Protein AF-A0A101J6F2-F1 (afdb_monomer)

Secondary structure (DSSP, 8-state):
---SSS--EEEEEEEEEEEEEEEPPSS--EEE---PPPSS--EEEEEEETTSSS---EEPPGGGS--SSPPP---SSEEEBTTB--EEEEEEE-TTEEEEEEEEEEEEETTEEEEEEE-TTTT-EEEE--TT--EEE----

Organism: NCBI:txid68262

Sequence (141 aa):
MQTKTSQAIVVTGVKIRVLSRRSLPNSGLVIDAQLNGGPQVPTHIFDVDFTRSVQTLASQNGKDRDLPYEVEDRGFPYKVSGSDPAQVVLLLHPGQRDVRFTVEVEWVSDGEHGSETLDNHGQGYRVMGQGDLPRYYQESE

Structure (mmCIF, N/CA/C/O backbone):
data_AF-A0A101J6F2-F1
#
_entry.id   AF-A0A101J6F2-F1
#
loop_
_atom_site.group_PDB
_atom_site.id
_atom_site.type_symbol
_atom_site.label_atom_id
_atom_site.label_alt_id
_atom_site.label_comp_id
_atom_site.label_asym_id
_atom_site.label_entity_id
_atom_site.label_seq_id
_atom_site.pdbx_PDB_ins_code
_atom_site.Cartn_x
_atom_site.Cartn_y
_atom_site.Cartn_z
_atom_site.occupancy
_atom_site.B_iso_or_equiv
_atom_site.auth_seq_id
_atom_site.auth_comp_id
_atom_site.auth_asym_id
_atom_site.auth_atom_id
_atom_site.pdbx_PDB_model_num
ATOM 1 N N . MET A 1 1 ? -8.331 6.765 3.450 1.00 45.47 1 MET A N 1
ATOM 2 C CA . MET A 1 1 ? -9.677 6.150 3.473 1.00 45.47 1 MET A CA 1
ATOM 3 C C . MET A 1 1 ? -10.599 7.089 4.223 1.00 45.47 1 MET A C 1
ATOM 5 O O . MET A 1 1 ? -10.162 7.630 5.228 1.00 45.47 1 MET A O 1
ATOM 9 N N . GLN A 1 2 ? -11.824 7.316 3.753 1.00 41.97 2 GLN A N 1
ATOM 10 C CA . GLN A 1 2 ? -12.811 8.113 4.485 1.00 41.97 2 GLN A CA 1
ATOM 11 C C . GLN A 1 2 ? -14.009 7.214 4.780 1.00 41.97 2 GLN A C 1
ATOM 13 O O . GLN A 1 2 ? -14.740 6.837 3.864 1.00 41.97 2 GLN A O 1
ATOM 18 N N . THR A 1 3 ? -14.178 6.815 6.040 1.00 43.94 3 THR A N 1
ATOM 19 C CA . THR A 1 3 ? -15.319 5.998 6.463 1.00 43.94 3 THR A CA 1
ATOM 20 C C . THR A 1 3 ? -16.534 6.900 6.695 1.00 43.94 3 THR A C 1
ATOM 22 O O . THR A 1 3 ? -16.415 8.047 7.125 1.00 43.94 3 THR A O 1
ATOM 25 N N . LYS A 1 4 ? -17.732 6.400 6.374 1.00 50.91 4 LYS A N 1
ATOM 26 C CA . LYS A 1 4 ? -19.011 7.117 6.548 1.00 50.91 4 LYS A CA 1
ATOM 27 C C . LYS A 1 4 ? -19.561 7.036 7.982 1.00 50.91 4 LYS A C 1
ATOM 29 O O . LYS A 1 4 ? -20.728 7.345 8.204 1.00 50.91 4 LYS A O 1
ATOM 34 N N . THR A 1 5 ? -18.757 6.613 8.955 1.00 51.19 5 THR A N 1
ATOM 35 C CA . THR A 1 5 ? -19.193 6.363 10.332 1.00 51.19 5 THR A CA 1
ATOM 36 C C . THR A 1 5 ? -18.199 6.960 11.322 1.00 51.19 5 THR A C 1
ATOM 38 O O . THR A 1 5 ? -16.989 6.826 11.174 1.00 51.19 5 THR A O 1
ATOM 41 N N . SER A 1 6 ? -18.713 7.611 12.369 1.00 57.94 6 SER A N 1
ATOM 42 C CA . SER A 1 6 ? -17.916 8.201 13.460 1.00 57.94 6 SER A CA 1
ATOM 43 C C . SER A 1 6 ? -17.236 7.154 14.365 1.00 57.94 6 SER A C 1
ATOM 45 O O . SER A 1 6 ? -16.691 7.506 15.411 1.00 57.94 6 SER A O 1
ATOM 47 N N . GLN A 1 7 ? -17.307 5.873 13.999 1.00 69.94 7 GLN A N 1
ATOM 48 C CA . GLN A 1 7 ? -16.807 4.749 14.777 1.00 69.94 7 GLN A CA 1
ATOM 49 C C . GLN A 1 7 ? -15.313 4.577 14.517 1.00 69.94 7 GLN A C 1
ATOM 51 O O . GLN A 1 7 ? -14.860 4.589 13.371 1.00 69.94 7 GLN A O 1
ATOM 56 N N 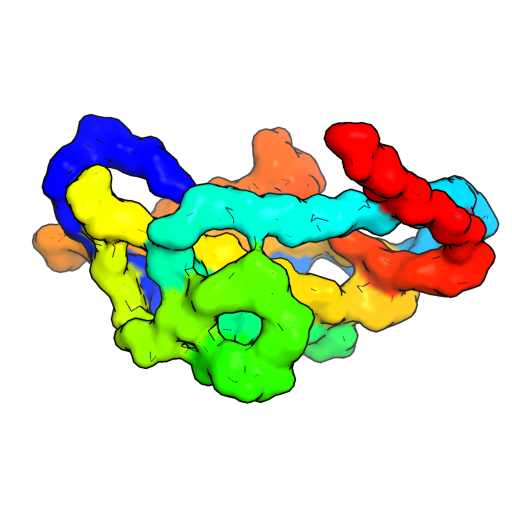. ALA A 1 8 ? -14.542 4.472 15.595 1.00 82.75 8 ALA A N 1
ATOM 57 C CA . ALA A 1 8 ? -13.110 4.278 15.486 1.00 82.75 8 ALA A CA 1
ATOM 58 C C . ALA A 1 8 ? -12.793 2.824 15.117 1.00 82.75 8 ALA A C 1
ATOM 60 O O . ALA A 1 8 ? -13.408 1.888 15.630 1.00 82.75 8 ALA A O 1
ATOM 61 N N . ILE A 1 9 ? -11.789 2.650 14.269 1.00 86.94 9 ILE A N 1
ATOM 62 C CA . ILE A 1 9 ? -11.199 1.351 13.958 1.00 86.94 9 ILE A CA 1
ATOM 63 C C . ILE A 1 9 ? -9.757 1.330 14.456 1.00 86.94 9 ILE A C 1
ATOM 65 O O . ILE A 1 9 ? -9.100 2.369 14.540 1.00 86.94 9 ILE A O 1
ATOM 69 N N . VAL A 1 10 ? -9.248 0.148 14.775 1.00 88.44 10 VAL A N 1
ATOM 70 C CA . VAL A 1 10 ? -7.816 -0.083 14.970 1.00 88.44 10 VAL A CA 1
ATOM 71 C C . VAL A 1 10 ? -7.320 -0.857 13.763 1.00 88.44 10 VAL A C 1
ATOM 73 O O . VAL A 1 10 ? -7.797 -1.960 13.513 1.00 88.44 10 VAL A O 1
ATOM 76 N N . VAL A 1 11 ? -6.379 -0.289 13.013 1.00 87.31 11 VAL A N 1
ATOM 77 C CA . VAL A 1 11 ? -5.709 -0.990 11.918 1.00 87.31 11 VAL A CA 1
ATOM 78 C C . VAL A 1 11 ? -4.656 -1.909 12.522 1.00 87.31 11 VAL A C 1
ATOM 80 O O . VAL A 1 11 ? -3.722 -1.454 13.182 1.00 87.31 11 VAL A O 1
ATOM 83 N N . THR A 1 12 ? -4.827 -3.209 12.303 1.00 86.62 12 THR A N 1
ATOM 84 C CA . THR A 1 12 ? -4.009 -4.274 12.901 1.00 86.62 12 THR A CA 1
ATOM 85 C C . THR A 1 12 ? -3.146 -5.008 11.892 1.00 86.62 12 THR A C 1
ATOM 87 O O . THR A 1 12 ? -2.206 -5.696 12.280 1.00 86.62 12 THR A O 1
ATOM 90 N N . GLY A 1 13 ? -3.451 -4.866 10.604 1.00 85.19 13 GLY A N 1
ATOM 91 C CA . GLY A 1 13 ? -2.713 -5.499 9.520 1.00 85.19 13 GLY A CA 1
ATOM 92 C C . GLY A 1 13 ? -2.687 -4.606 8.292 1.00 85.19 13 GLY A C 1
ATOM 93 O O . GLY A 1 13 ? -3.689 -4.005 7.921 1.00 85.19 13 GLY A O 1
ATOM 94 N N . VAL A 1 14 ? -1.541 -4.559 7.631 1.00 85.62 14 VAL A N 1
ATOM 95 C CA . VAL A 1 14 ? -1.466 -4.250 6.205 1.00 85.62 14 VAL A CA 1
ATOM 96 C C . VAL A 1 14 ? -0.799 -5.468 5.579 1.00 85.62 14 VAL A C 1
ATOM 98 O O . VAL A 1 14 ? 0.102 -6.050 6.180 1.00 85.62 14 VAL A O 1
ATOM 101 N N . LYS A 1 15 ? -1.269 -5.931 4.426 1.00 87.75 15 LYS A N 1
ATOM 102 C CA . LYS A 1 15 ? -0.729 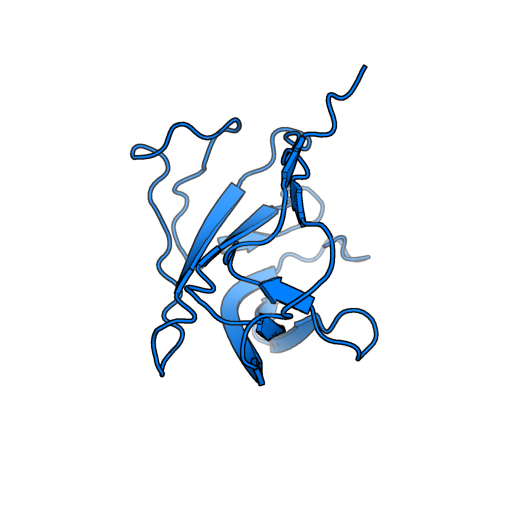-7.102 3.729 1.00 87.75 15 LYS A CA 1
ATOM 103 C C . LYS A 1 15 ? -0.648 -6.813 2.241 1.00 87.75 15 LYS A C 1
ATOM 105 O O . LYS A 1 15 ? -1.553 -6.227 1.657 1.00 87.75 15 LYS A O 1
ATOM 110 N N . ILE A 1 16 ? 0.443 -7.245 1.617 1.00 90.56 16 ILE A N 1
ATOM 111 C CA . ILE A 1 16 ? 0.664 -7.080 0.180 1.00 90.56 16 ILE A CA 1
ATOM 112 C C . ILE A 1 16 ? 0.469 -8.422 -0.511 1.00 90.56 16 ILE A C 1
ATOM 114 O O . ILE A 1 16 ? 1.176 -9.387 -0.214 1.00 90.56 16 ILE A O 1
ATOM 118 N N . ARG A 1 17 ? -0.433 -8.467 -1.492 1.00 92.00 17 ARG A N 1
ATOM 119 C CA . ARG A 1 17 ? -0.609 -9.634 -2.360 1.00 92.00 17 ARG A CA 1
ATOM 120 C C . ARG A 1 17 ? -0.099 -9.318 -3.756 1.00 92.00 17 ARG A C 1
ATOM 122 O O . ARG A 1 17 ? -0.651 -8.478 -4.459 1.00 92.00 17 ARG A O 1
ATOM 129 N N . VAL A 1 18 ? 0.953 -10.016 -4.175 1.00 92.94 18 VAL A N 1
ATOM 130 C CA . VAL A 1 18 ? 1.497 -9.884 -5.531 1.00 92.94 18 VAL A CA 1
ATOM 131 C C . VAL A 1 18 ? 0.611 -10.650 -6.512 1.00 92.94 18 VAL A C 1
ATOM 133 O O . VAL A 1 18 ? 0.410 -11.851 -6.365 1.00 92.94 18 VAL A O 1
ATOM 136 N N . LEU A 1 19 ? 0.105 -9.952 -7.526 1.00 94.00 19 LEU A N 1
ATOM 137 C CA . LEU A 1 19 ? -0.694 -10.521 -8.612 1.00 94.00 19 LEU A CA 1
ATOM 138 C C . LEU A 1 19 ? 0.187 -11.024 -9.760 1.00 94.00 19 LEU A C 1
ATOM 140 O O . LEU A 1 19 ? -0.088 -12.065 -10.349 1.00 94.00 19 LEU A O 1
ATOM 144 N N . SER A 1 20 ? 1.250 -10.288 -10.098 1.00 93.88 20 SER A N 1
ATOM 145 C CA . SER A 1 20 ? 2.197 -10.704 -11.136 1.00 93.88 20 SER A CA 1
ATOM 146 C C . SER A 1 20 ? 3.562 -10.049 -10.974 1.00 93.88 20 SER A C 1
ATOM 148 O O . SER A 1 20 ? 3.643 -8.902 -10.538 1.00 93.88 20 SER A O 1
ATOM 150 N N . ARG A 1 21 ? 4.610 -10.749 -11.421 1.00 92.81 21 ARG A N 1
ATOM 151 C CA . ARG A 1 21 ? 5.966 -10.216 -11.606 1.00 92.81 21 ARG A CA 1
ATOM 152 C C . ARG A 1 21 ? 6.383 -10.448 -13.052 1.00 92.81 21 ARG A C 1
ATOM 154 O O . ARG A 1 21 ? 6.377 -11.586 -13.514 1.00 92.81 21 ARG A O 1
ATOM 161 N N . ARG A 1 22 ? 6.724 -9.385 -13.770 1.00 91.44 22 ARG A N 1
ATOM 162 C CA . ARG A 1 22 ? 7.138 -9.431 -15.176 1.00 91.44 22 ARG A CA 1
ATOM 163 C C . ARG A 1 22 ? 8.516 -8.798 -15.337 1.00 91.44 22 ARG A C 1
ATOM 165 O O . ARG A 1 22 ? 8.973 -8.042 -14.478 1.00 91.44 22 ARG A O 1
ATOM 172 N N . SER A 1 23 ? 9.199 -9.147 -16.423 1.00 89.12 23 SER A N 1
ATOM 173 C CA . SER A 1 23 ? 10.373 -8.392 -16.870 1.00 89.12 23 SER A CA 1
ATOM 174 C C . SER A 1 23 ? 9.961 -6.968 -17.231 1.00 89.12 23 SER A C 1
ATOM 176 O O . SER A 1 23 ? 8.801 -6.730 -17.573 1.00 89.12 23 SER A O 1
ATOM 178 N N . LEU A 1 24 ? 10.902 -6.031 -17.134 1.00 87.19 24 LEU A N 1
ATOM 179 C CA . LEU A 1 24 ? 10.633 -4.650 -17.509 1.00 87.19 24 LEU A CA 1
ATOM 180 C C . LEU A 1 24 ? 10.238 -4.558 -18.993 1.00 87.19 24 LEU A C 1
ATOM 182 O O . LEU A 1 24 ? 10.753 -5.327 -19.812 1.00 87.19 24 LEU A O 1
ATOM 186 N N . PRO A 1 25 ? 9.333 -3.632 -19.349 1.00 78.94 25 PRO A N 1
ATOM 187 C CA . PRO A 1 25 ? 9.104 -3.267 -20.738 1.00 78.94 25 PRO A CA 1
ATOM 188 C C . PRO A 1 25 ? 10.409 -2.792 -21.388 1.00 78.94 25 PRO A C 1
ATOM 190 O O . PRO A 1 25 ? 11.210 -2.112 -20.753 1.00 78.94 25 PRO A O 1
ATOM 193 N N . ASN A 1 26 ? 10.601 -3.112 -22.665 1.00 77.25 26 ASN A N 1
ATOM 194 C CA . ASN A 1 26 ? 11.758 -2.683 -23.463 1.00 77.25 26 ASN A CA 1
ATOM 195 C C . ASN A 1 26 ? 11.520 -1.366 -24.228 1.00 77.25 26 ASN A C 1
ATOM 197 O O . ASN A 1 26 ? 12.390 -0.912 -24.965 1.00 77.25 26 ASN A O 1
ATOM 201 N N . SER A 1 27 ? 10.339 -0.768 -24.081 1.00 68.75 27 SER A N 1
ATOM 202 C CA . SER A 1 27 ? 9.949 0.485 -24.726 1.00 68.75 27 SER A CA 1
ATOM 203 C C . SER A 1 27 ? 8.912 1.215 -23.877 1.00 68.75 27 SER A C 1
ATOM 205 O O . SER A 1 27 ? 8.085 0.565 -23.232 1.00 68.75 27 SER A O 1
ATOM 207 N N . GLY A 1 28 ? 8.911 2.546 -23.921 1.00 65.56 28 GLY A N 1
ATOM 208 C CA . GLY A 1 28 ? 7.973 3.393 -23.185 1.00 65.56 28 GLY A CA 1
ATOM 209 C C . GLY A 1 28 ? 8.676 4.568 -22.512 1.00 65.56 28 GLY A C 1
ATOM 210 O O . GLY A 1 28 ? 9.837 4.847 -22.801 1.00 65.56 28 GLY A O 1
ATOM 211 N N . LEU A 1 29 ? 7.958 5.242 -21.615 1.00 55.03 29 LEU A N 1
ATOM 212 C CA . LEU A 1 29 ? 8.460 6.364 -20.832 1.00 55.03 29 LEU A CA 1
ATOM 213 C C . LEU A 1 29 ? 8.117 6.171 -19.354 1.00 55.03 29 LEU A C 1
ATOM 215 O O . LEU A 1 29 ? 7.007 5.740 -19.035 1.00 55.03 29 LEU A O 1
ATOM 219 N N . VAL A 1 30 ? 9.052 6.523 -18.470 1.00 61.69 30 VAL A N 1
ATOM 220 C CA . VAL A 1 30 ? 8.784 6.659 -17.035 1.00 61.69 30 VAL A CA 1
ATOM 221 C C . VAL A 1 30 ? 8.513 8.130 -16.733 1.00 61.69 30 VAL A C 1
ATOM 223 O O . VAL A 1 30 ? 9.352 8.992 -17.006 1.00 61.69 30 VAL A O 1
ATOM 226 N N . ILE A 1 31 ? 7.329 8.401 -16.186 1.00 55.12 31 ILE A N 1
ATOM 227 C CA . ILE A 1 31 ? 6.962 9.710 -15.646 1.00 55.12 31 ILE A CA 1
ATOM 228 C C . ILE A 1 31 ? 7.090 9.609 -14.134 1.00 55.12 31 ILE A C 1
ATOM 230 O O . ILE A 1 31 ? 6.359 8.846 -13.497 1.00 55.12 31 ILE A O 1
ATOM 234 N N . ASP A 1 32 ? 8.028 10.363 -13.574 1.00 55.88 32 ASP A N 1
ATOM 235 C CA . ASP A 1 32 ? 8.157 10.484 -12.130 1.00 55.88 32 ASP A CA 1
ATOM 236 C C . ASP A 1 32 ? 7.159 11.540 -11.644 1.00 55.88 32 ASP A C 1
ATOM 238 O O . ASP A 1 32 ? 7.299 12.729 -11.935 1.00 55.88 32 ASP A O 1
ATOM 242 N N . ALA A 1 33 ? 6.136 11.102 -10.912 1.00 52.59 33 ALA A N 1
ATOM 243 C CA . ALA A 1 33 ? 5.269 12.007 -10.173 1.00 52.59 33 ALA A CA 1
ATOM 244 C C . ALA A 1 33 ? 5.933 12.332 -8.831 1.00 52.59 33 ALA A C 1
ATOM 246 O O . ALA A 1 33 ? 6.248 11.423 -8.057 1.00 52.59 33 ALA A O 1
ATOM 247 N N . GLN A 1 34 ? 6.138 13.617 -8.540 1.00 48.97 34 GLN A N 1
ATOM 248 C CA . GLN A 1 34 ? 6.495 14.031 -7.187 1.00 48.97 34 GLN A CA 1
ATOM 249 C C . GLN A 1 34 ? 5.323 13.707 -6.252 1.00 48.97 34 GLN A C 1
ATOM 251 O O . GLN A 1 34 ? 4.165 14.012 -6.547 1.00 48.97 34 GLN A O 1
ATOM 256 N N . LEU A 1 35 ? 5.620 13.059 -5.124 1.00 49.88 35 LEU A N 1
ATOM 257 C CA . LEU A 1 35 ? 4.665 12.915 -4.031 1.00 49.88 35 LEU A CA 1
ATOM 258 C C . LEU A 1 35 ? 4.518 14.288 -3.371 1.00 49.88 35 LEU A C 1
ATOM 260 O O . LEU A 1 35 ? 5.207 14.590 -2.400 1.00 49.88 35 LEU A O 1
ATOM 264 N N . ASN A 1 36 ? 3.649 15.135 -3.919 1.00 44.72 36 ASN A N 1
ATOM 265 C CA . ASN A 1 36 ? 3.299 16.386 -3.262 1.00 44.72 36 ASN A CA 1
ATOM 266 C C . ASN A 1 36 ? 2.565 16.039 -1.963 1.00 44.72 36 ASN A C 1
ATOM 268 O O . ASN A 1 36 ? 1.561 15.321 -1.980 1.00 44.72 36 ASN A O 1
ATOM 272 N N . GLY A 1 37 ? 3.127 16.489 -0.838 1.00 48.44 37 GLY A N 1
ATOM 273 C CA . GLY A 1 37 ? 2.599 16.233 0.495 1.00 48.44 37 GLY A CA 1
ATOM 274 C C . GLY A 1 37 ? 1.135 16.653 0.576 1.00 48.44 37 GLY A C 1
ATOM 275 O O . GLY A 1 37 ? 0.795 17.813 0.347 1.00 48.44 37 GLY A O 1
ATOM 276 N N . GLY A 1 38 ? 0.263 15.691 0.877 1.00 47.69 38 GLY A N 1
ATOM 277 C CA . GLY A 1 38 ? -1.099 15.987 1.306 1.00 47.69 38 GLY A CA 1
ATOM 278 C C . GLY A 1 38 ? -1.094 16.750 2.638 1.00 47.69 38 GLY A C 1
ATOM 279 O O . GLY A 1 38 ? -0.033 16.921 3.242 1.00 47.69 38 GLY A O 1
ATOM 280 N N . PRO A 1 39 ? -2.259 17.229 3.110 1.00 46.03 39 PRO A N 1
ATOM 281 C CA . PRO A 1 39 ? -2.363 17.919 4.397 1.00 46.03 39 PRO A CA 1
ATOM 282 C C . PRO A 1 39 ? -1.661 17.133 5.514 1.00 46.03 39 PRO A C 1
ATOM 284 O O . PRO A 1 39 ? -1.630 15.906 5.471 1.00 46.03 39 PRO A O 1
ATOM 287 N N . GLN A 1 40 ? -1.107 17.847 6.501 1.00 53.16 40 GLN A N 1
ATOM 288 C CA . GLN A 1 40 ? -0.392 17.266 7.643 1.00 53.16 40 GLN A CA 1
ATOM 289 C C . GLN A 1 40 ? -1.327 16.353 8.450 1.00 53.16 40 GLN A C 1
ATOM 291 O O . GLN A 1 40 ? -2.053 16.794 9.338 1.00 53.16 40 GLN A O 1
ATOM 296 N N . VAL A 1 41 ? -1.339 15.076 8.088 1.00 59.62 41 VAL A N 1
ATOM 297 C CA . VAL A 1 41 ? -2.048 13.995 8.766 1.00 59.62 41 VAL A CA 1
ATOM 298 C C . VAL A 1 41 ? -0.980 13.030 9.287 1.00 59.62 41 VAL A C 1
ATOM 300 O O . VAL A 1 41 ? -0.009 12.776 8.563 1.00 59.62 41 VAL A O 1
ATOM 303 N N . PRO A 1 42 ? -1.143 12.470 10.501 1.00 60.16 42 PRO A N 1
ATOM 304 C CA . PRO A 1 42 ? -0.378 11.323 10.981 1.00 60.16 42 PRO A CA 1
ATOM 305 C C . PRO A 1 42 ? -0.052 10.321 9.872 1.00 60.16 42 PRO A C 1
ATOM 307 O O . PRO A 1 42 ? -0.955 9.684 9.323 1.00 60.16 42 PRO A O 1
ATOM 310 N N . THR A 1 43 ? 1.229 10.212 9.510 1.00 68.06 43 THR A N 1
ATOM 311 C CA . THR A 1 43 ? 1.666 9.368 8.395 1.00 68.06 43 THR A CA 1
ATOM 312 C C . THR A 1 43 ? 2.475 8.178 8.890 1.00 68.06 43 THR A C 1
ATOM 314 O O . THR A 1 43 ? 3.556 8.345 9.451 1.00 68.06 43 THR A O 1
ATOM 317 N N . HIS A 1 44 ? 1.967 6.975 8.617 1.00 73.19 44 HIS A N 1
ATOM 318 C CA . HIS A 1 44 ? 2.652 5.705 8.840 1.00 73.19 44 HIS A CA 1
ATOM 319 C C . HIS A 1 44 ? 3.315 5.229 7.549 1.00 73.19 44 HIS A C 1
ATOM 321 O O . HIS A 1 44 ? 2.657 5.125 6.511 1.00 73.19 44 HIS A O 1
ATOM 327 N N . ILE A 1 45 ? 4.604 4.900 7.611 1.00 71.44 45 ILE A N 1
ATOM 328 C CA . ILE A 1 45 ? 5.380 4.471 6.445 1.00 71.44 45 ILE A CA 1
ATOM 329 C C . ILE A 1 45 ? 5.720 2.994 6.549 1.00 71.44 45 ILE A C 1
ATOM 331 O O . ILE A 1 45 ? 6.258 2.546 7.562 1.00 71.44 45 ILE A O 1
ATOM 335 N N . PHE A 1 46 ? 5.485 2.268 5.457 1.00 75.31 46 PHE A N 1
ATOM 336 C CA . PHE A 1 46 ? 5.958 0.901 5.297 1.00 75.31 46 PHE A CA 1
ATOM 337 C C . PHE A 1 46 ? 6.795 0.748 4.035 1.00 75.31 46 PHE A C 1
ATOM 339 O O . PHE A 1 46 ? 6.343 1.085 2.939 1.00 75.31 46 PHE A O 1
ATOM 346 N N . ASP A 1 47 ? 7.983 0.162 4.165 1.00 78.00 47 ASP A N 1
ATOM 347 C CA . ASP A 1 47 ? 8.697 -0.326 2.988 1.00 78.00 47 ASP A CA 1
ATOM 348 C C . ASP A 1 47 ? 8.073 -1.626 2.489 1.00 78.00 47 ASP A C 1
ATOM 350 O O . ASP A 1 47 ? 7.748 -2.532 3.260 1.00 78.00 47 ASP A O 1
ATOM 354 N N . VAL A 1 48 ? 7.980 -1.740 1.168 1.00 82.94 48 VAL A N 1
ATOM 355 C CA . VAL A 1 48 ? 7.610 -2.971 0.480 1.00 82.94 48 VAL A CA 1
ATOM 356 C C . VAL A 1 48 ? 8.727 -3.340 -0.484 1.00 82.94 48 VAL A C 1
ATOM 358 O O . VAL A 1 48 ? 8.873 -2.740 -1.549 1.00 82.94 48 VAL A O 1
ATOM 361 N N . ASP A 1 49 ? 9.512 -4.351 -0.120 1.00 86.25 49 ASP A N 1
ATOM 362 C CA . ASP A 1 49 ? 10.569 -4.897 -0.971 1.00 86.25 49 ASP A CA 1
ATOM 363 C C . ASP A 1 49 ? 10.021 -6.017 -1.865 1.00 86.25 49 ASP A C 1
ATOM 365 O O . ASP A 1 49 ? 9.816 -7.146 -1.420 1.00 86.25 49 ASP A O 1
ATOM 369 N N . PHE A 1 50 ? 9.766 -5.726 -3.144 1.00 88.31 50 PHE A N 1
ATOM 370 C CA . PHE A 1 50 ? 9.295 -6.719 -4.120 1.00 88.31 50 PHE A CA 1
ATOM 371 C C . PHE A 1 50 ? 10.412 -7.583 -4.707 1.00 88.31 50 PHE A C 1
ATOM 373 O O . PHE A 1 50 ? 10.130 -8.462 -5.523 1.00 88.31 50 PHE A O 1
ATOM 380 N N . THR A 1 51 ? 11.668 -7.395 -4.302 1.00 83.19 51 THR A N 1
ATOM 381 C CA . THR A 1 51 ? 12.754 -8.308 -4.682 1.00 83.19 51 THR A CA 1
ATOM 382 C C . THR A 1 51 ? 12.724 -9.597 -3.860 1.00 83.19 51 THR A C 1
ATOM 384 O O . THR A 1 51 ? 13.188 -10.637 -4.329 1.00 83.19 51 THR A O 1
ATOM 387 N N . ARG A 1 52 ? 12.088 -9.570 -2.682 1.00 80.06 52 ARG A N 1
ATOM 388 C CA . ARG A 1 52 ? 11.928 -10.727 -1.791 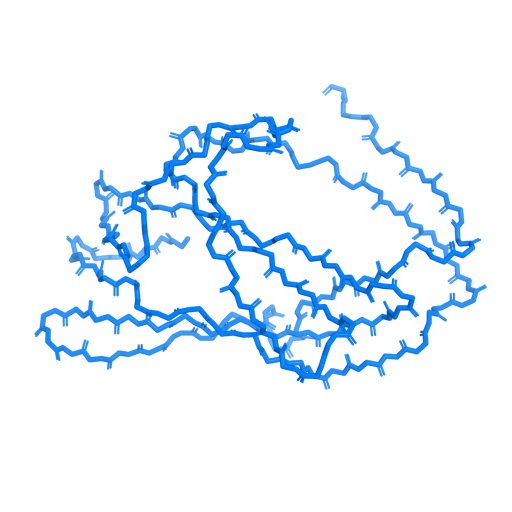1.00 80.06 52 ARG A CA 1
ATOM 389 C C . ARG A 1 52 ? 10.696 -11.558 -2.149 1.00 80.06 52 ARG A C 1
ATOM 391 O O . ARG A 1 52 ? 9.814 -11.121 -2.888 1.00 80.06 52 ARG A O 1
ATOM 398 N N . SER A 1 53 ? 10.666 -12.799 -1.667 1.00 61.41 53 SER A N 1
ATOM 399 C CA . SER A 1 53 ? 9.541 -13.732 -1.829 1.00 61.41 53 SER A CA 1
ATOM 400 C C . SER A 1 53 ? 8.438 -13.520 -0.788 1.00 61.41 53 SER A C 1
ATOM 402 O O . SER A 1 53 ? 7.275 -13.786 -1.081 1.00 61.41 53 SER A O 1
ATOM 404 N N . VAL A 1 54 ? 8.791 -13.009 0.395 1.00 61.72 54 VAL A N 1
ATOM 405 C CA . VAL A 1 54 ? 7.855 -12.588 1.443 1.00 61.72 54 VAL A CA 1
ATOM 406 C C . VAL A 1 54 ? 7.904 -11.070 1.545 1.00 61.72 54 VAL A C 1
ATOM 408 O O . VAL A 1 54 ? 8.974 -10.492 1.733 1.00 61.72 54 VAL A O 1
ATOM 411 N N . GLN A 1 55 ? 6.741 -10.434 1.434 1.00 61.56 55 GLN A N 1
ATOM 412 C CA . GLN A 1 55 ? 6.621 -8.989 1.577 1.00 61.56 55 GLN A CA 1
ATOM 413 C C . GLN A 1 55 ? 6.536 -8.657 3.067 1.00 61.56 55 GLN A C 1
ATOM 415 O O . GLN A 1 55 ? 5.466 -8.740 3.665 1.00 61.56 55 GLN A O 1
ATOM 420 N N . THR A 1 56 ? 7.672 -8.329 3.678 1.00 54.16 56 THR A N 1
ATOM 421 C CA . THR A 1 56 ? 7.703 -7.814 5.050 1.00 54.16 56 THR A CA 1
ATOM 422 C C . THR A 1 56 ? 7.370 -6.332 5.019 1.00 54.16 56 THR A C 1
ATOM 424 O O . THR A 1 56 ? 8.072 -5.564 4.368 1.00 54.16 56 THR A O 1
ATOM 427 N N . LEU A 1 57 ? 6.320 -5.937 5.732 1.00 56.34 57 LEU A N 1
ATOM 428 C CA . LEU A 1 57 ? 6.030 -4.535 6.001 1.00 56.34 57 LEU A CA 1
ATOM 429 C C . LEU A 1 57 ? 6.806 -4.136 7.251 1.00 56.34 57 LEU A C 1
ATOM 431 O O . LEU A 1 57 ? 6.506 -4.600 8.349 1.00 56.34 57 LEU A O 1
ATOM 435 N N . ALA A 1 58 ? 7.838 -3.321 7.071 1.00 57.56 58 ALA A N 1
ATOM 436 C CA . ALA A 1 58 ? 8.564 -2.726 8.181 1.00 57.56 58 ALA A CA 1
ATOM 437 C C . ALA A 1 58 ? 7.984 -1.334 8.442 1.00 57.56 58 ALA A C 1
ATOM 439 O O . ALA A 1 58 ? 8.071 -0.476 7.566 1.00 57.56 58 ALA A O 1
ATOM 440 N N . SER A 1 59 ? 7.381 -1.129 9.618 1.00 58.12 59 SER A N 1
ATOM 441 C CA . SER A 1 59 ? 7.057 0.221 10.093 1.00 58.12 59 SER A CA 1
ATOM 442 C C . SER A 1 59 ? 8.370 0.974 10.274 1.00 58.12 59 SER A C 1
ATOM 444 O O . SER A 1 59 ? 9.258 0.480 10.972 1.00 58.12 59 SER A O 1
ATOM 446 N N . GLN A 1 60 ? 8.511 2.127 9.629 1.00 58.03 60 GLN A N 1
ATOM 447 C CA . GLN A 1 60 ? 9.707 2.954 9.767 1.00 58.03 60 GLN A CA 1
ATOM 448 C C . GLN A 1 60 ? 9.506 4.077 10.785 1.00 58.03 60 GLN A C 1
ATOM 450 O O . GLN A 1 60 ? 8.463 4.730 10.798 1.00 58.03 60 GLN A O 1
ATOM 455 N N . ASN A 1 61 ? 10.548 4.348 11.575 1.00 55.25 61 ASN A N 1
ATOM 456 C CA . ASN A 1 61 ? 10.619 5.539 12.413 1.00 55.25 61 ASN A CA 1
ATOM 457 C C . ASN A 1 61 ? 11.021 6.729 11.533 1.00 55.25 61 ASN A C 1
ATOM 459 O O . ASN A 1 61 ? 12.009 6.678 10.803 1.00 55.25 61 ASN A O 1
ATOM 463 N N . GLY A 1 62 ? 10.275 7.823 11.634 1.00 50.59 62 GLY A N 1
ATOM 464 C CA . GLY A 1 62 ? 10.362 8.997 10.763 1.00 50.59 62 GLY A CA 1
ATOM 465 C C . GLY A 1 62 ? 11.686 9.752 10.655 1.00 50.59 62 GLY A C 1
ATOM 466 O O . GLY A 1 62 ? 11.788 10.667 9.846 1.00 50.59 62 GLY A O 1
ATOM 467 N N . LYS A 1 63 ? 12.687 9.427 11.477 1.00 50.59 63 LYS A N 1
ATOM 468 C CA . LYS A 1 63 ? 13.909 10.235 11.627 1.00 50.59 63 LYS A CA 1
ATOM 469 C C . LYS A 1 63 ? 14.992 9.961 10.578 1.00 50.59 63 LYS A C 1
ATOM 471 O O . LYS A 1 63 ? 15.913 10.763 10.472 1.00 50.59 63 L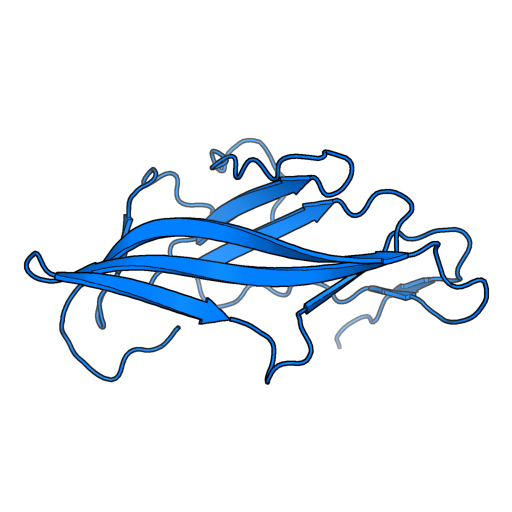YS A O 1
ATOM 476 N N . ASP A 1 64 ? 14.879 8.877 9.810 1.00 50.72 64 ASP A N 1
ATOM 477 C CA . ASP A 1 64 ? 15.960 8.386 8.936 1.00 50.72 64 ASP A CA 1
ATOM 478 C C . ASP A 1 64 ? 15.804 8.740 7.443 1.00 50.72 64 ASP A C 1
ATOM 480 O O . ASP A 1 64 ? 16.563 8.238 6.610 1.00 50.72 64 ASP A O 1
ATOM 484 N N . ARG A 1 65 ? 14.853 9.605 7.054 1.00 55.50 65 ARG A N 1
ATOM 485 C CA . ARG A 1 65 ? 14.681 9.998 5.643 1.00 55.50 65 ARG A CA 1
ATOM 486 C C . ARG A 1 65 ? 14.374 11.481 5.443 1.00 55.50 65 ARG A C 1
ATOM 488 O O . ARG A 1 65 ? 13.621 12.080 6.201 1.00 55.50 65 ARG A O 1
ATOM 495 N N . ASP A 1 66 ? 14.913 12.021 4.348 1.00 58.88 66 ASP A N 1
ATOM 496 C CA . ASP A 1 66 ? 14.586 13.336 3.785 1.00 58.88 66 ASP A CA 1
ATOM 497 C C . ASP A 1 66 ? 13.225 13.253 3.067 1.00 58.88 66 ASP A C 1
ATOM 499 O O . ASP A 1 66 ? 13.132 13.125 1.845 1.00 58.88 66 ASP A O 1
ATOM 503 N N . LEU A 1 67 ? 12.154 13.144 3.856 1.00 59.44 67 LEU A N 1
ATOM 504 C CA . LEU A 1 67 ? 10.781 13.067 3.361 1.00 59.44 67 LEU A CA 1
ATOM 505 C C . LEU A 1 67 ? 10.137 14.455 3.393 1.00 59.44 67 LEU A C 1
ATOM 507 O O . LEU A 1 67 ? 10.330 15.190 4.359 1.00 59.44 67 LEU A O 1
ATOM 511 N N . PRO A 1 68 ? 9.306 14.809 2.397 1.00 55.03 68 PRO A N 1
ATOM 512 C CA . PRO A 1 68 ? 8.668 16.123 2.338 1.00 55.03 68 PRO A CA 1
ATOM 513 C C . PRO A 1 68 ? 7.506 16.302 3.341 1.00 55.03 68 PRO A C 1
ATOM 515 O O . PRO A 1 68 ? 6.738 17.252 3.214 1.00 55.03 68 PRO A O 1
ATOM 518 N N . TYR A 1 69 ? 7.330 15.394 4.309 1.00 59.47 69 TYR A N 1
ATOM 519 C CA . TYR A 1 69 ? 6.243 15.414 5.296 1.00 59.47 69 TYR A CA 1
ATOM 520 C C . TYR A 1 69 ? 6.686 14.845 6.654 1.00 59.47 69 TYR A C 1
ATOM 522 O O . TYR A 1 69 ? 7.586 14.007 6.724 1.00 59.47 69 TYR A O 1
ATOM 530 N N . GLU A 1 70 ? 6.028 15.289 7.734 1.00 56.41 70 GLU A N 1
ATOM 531 C CA . GLU A 1 70 ? 6.252 14.762 9.083 1.00 56.41 70 GLU A CA 1
ATOM 532 C C . GLU A 1 70 ? 5.745 13.320 9.190 1.00 56.41 70 GLU A C 1
ATOM 534 O O . GLU A 1 70 ? 4.611 12.998 8.832 1.00 56.41 70 GLU A O 1
ATOM 539 N N . VAL A 1 71 ? 6.605 12.440 9.693 1.00 59.06 71 VAL A N 1
ATOM 540 C CA . VAL A 1 71 ? 6.287 11.030 9.906 1.00 59.06 71 VAL A CA 1
ATOM 541 C C . VAL A 1 71 ? 6.004 10.826 11.383 1.00 59.06 71 VAL A C 1
ATOM 543 O O . VAL A 1 71 ? 6.856 11.100 12.232 1.00 59.06 71 VAL A O 1
ATOM 546 N N . GLU A 1 72 ? 4.815 10.323 11.691 1.00 57.09 72 GLU A N 1
ATOM 547 C CA . GLU A 1 72 ? 4.454 10.015 13.064 1.00 57.09 72 GLU A CA 1
ATOM 548 C C . GLU A 1 72 ? 4.847 8.582 13.419 1.00 57.09 72 GLU A C 1
ATOM 550 O O . GLU A 1 72 ? 4.318 7.604 12.891 1.00 57.09 72 GLU A O 1
ATOM 555 N N . ASP A 1 73 ? 5.739 8.460 14.397 1.00 59.22 73 ASP A N 1
ATOM 556 C CA . ASP A 1 73 ? 6.130 7.188 15.000 1.00 59.22 73 ASP A CA 1
ATOM 557 C C . ASP A 1 73 ? 5.160 6.803 16.135 1.00 59.22 73 ASP A C 1
ATOM 559 O O . ASP A 1 73 ? 5.557 6.572 17.277 1.00 59.22 73 ASP A O 1
ATOM 563 N N . ARG A 1 74 ? 3.845 6.785 15.858 1.00 60.88 74 ARG A N 1
ATOM 564 C CA . ARG A 1 74 ? 2.842 6.300 16.834 1.00 60.88 74 ARG A CA 1
ATOM 565 C C . ARG A 1 74 ? 2.858 4.768 16.989 1.00 60.88 74 ARG A C 1
ATOM 567 O O . ARG A 1 74 ? 2.088 4.231 17.782 1.00 60.88 74 ARG A O 1
ATOM 574 N N . GLY A 1 75 ? 3.745 4.071 16.274 1.00 65.38 75 GLY A N 1
ATOM 575 C CA . GLY A 1 75 ? 3.839 2.615 16.262 1.00 65.38 75 GLY A CA 1
ATOM 576 C C . GLY A 1 75 ? 2.678 1.937 15.527 1.00 65.38 75 GLY A C 1
ATOM 577 O O . GLY A 1 75 ? 1.710 2.566 15.102 1.00 65.38 75 GLY A O 1
ATOM 578 N N . PHE A 1 76 ? 2.799 0.625 15.350 1.00 69.81 76 PHE A N 1
ATOM 579 C CA . PHE A 1 76 ? 1.775 -0.236 14.763 1.00 69.81 76 PHE A CA 1
ATOM 580 C C . PHE A 1 76 ? 1.403 -1.321 15.782 1.00 69.81 76 PHE A C 1
ATOM 582 O O . PHE A 1 76 ? 2.322 -1.914 16.359 1.00 69.81 76 PHE A O 1
ATOM 589 N N . PRO A 1 77 ? 0.111 -1.627 16.017 1.00 80.69 77 PRO A N 1
ATOM 590 C CA . PRO A 1 77 ? -1.106 -1.133 15.344 1.00 80.69 77 PRO A CA 1
ATOM 591 C C . PRO A 1 77 ? -1.492 0.316 15.708 1.00 80.69 77 PRO A C 1
ATOM 593 O O . PRO A 1 77 ? -1.037 0.827 16.727 1.00 80.69 77 PRO A O 1
ATOM 596 N N . TYR A 1 78 ? -2.362 0.966 14.919 1.00 78.25 78 TYR A N 1
ATOM 597 C CA . TYR A 1 78 ? -2.804 2.356 15.162 1.00 78.25 78 TYR A CA 1
ATOM 598 C C . TYR A 1 78 ? -4.323 2.545 15.031 1.00 78.25 78 TYR A C 1
ATOM 600 O O . TYR A 1 78 ? -5.013 1.804 14.330 1.00 78.25 78 TYR A O 1
ATOM 608 N N . LYS A 1 79 ? -4.858 3.549 15.737 1.00 83.31 79 LYS A N 1
ATOM 609 C CA . LYS A 1 79 ? -6.287 3.894 15.755 1.00 83.31 79 LYS A CA 1
ATOM 610 C C . LYS A 1 79 ? -6.605 4.925 14.670 1.00 83.31 79 LYS A C 1
ATOM 612 O O . LYS A 1 79 ? -5.826 5.841 14.451 1.00 83.31 79 LYS A O 1
ATOM 617 N N . VAL A 1 80 ? -7.769 4.791 14.040 1.00 82.62 80 VAL A N 1
ATOM 618 C CA . VAL A 1 80 ? -8.307 5.724 13.042 1.00 82.62 80 VAL A CA 1
ATOM 619 C C . VAL A 1 80 ? -9.753 6.047 13.396 1.00 82.62 80 VAL A C 1
ATOM 621 O O . VAL A 1 80 ? -10.520 5.159 13.764 1.00 82.62 80 VAL A O 1
ATOM 624 N N . SER A 1 81 ? -10.151 7.311 13.293 1.00 82.25 81 SER A N 1
ATOM 625 C CA . SER A 1 81 ? -11.543 7.738 13.483 1.00 82.25 81 SER A CA 1
ATOM 626 C C . SER A 1 81 ? -11.883 8.931 12.594 1.00 82.25 81 SER A C 1
ATOM 628 O O . SER A 1 81 ? -10.992 9.553 12.023 1.00 82.25 81 SER A O 1
ATOM 630 N N . GLY A 1 82 ? -13.166 9.297 12.500 1.00 78.62 82 GLY A N 1
ATOM 631 C CA . GLY A 1 82 ? -13.582 10.469 11.718 1.00 78.62 82 GLY A CA 1
ATOM 632 C C . GLY A 1 82 ? -12.925 11.787 12.162 1.00 78.62 82 GLY A C 1
ATOM 633 O O . GLY A 1 82 ? -12.720 12.667 11.333 1.00 78.62 82 GLY A O 1
ATOM 634 N N . SER A 1 83 ? -12.567 11.915 13.445 1.00 79.50 83 SER A N 1
ATOM 635 C CA . SER A 1 83 ? -11.881 13.087 14.013 1.00 79.50 83 SER A CA 1
ATOM 636 C C . SER A 1 83 ? -10.358 12.939 14.116 1.00 79.50 83 SER A C 1
ATOM 638 O O . SER A 1 83 ? -9.685 13.911 14.433 1.00 79.50 83 SER A O 1
ATOM 640 N N . ASP A 1 84 ? -9.827 11.737 13.892 1.00 76.62 84 ASP A N 1
ATOM 641 C CA . ASP A 1 84 ? -8.392 11.416 13.935 1.00 76.62 84 ASP A CA 1
ATOM 642 C C . ASP A 1 84 ? -8.078 10.496 12.745 1.00 76.62 84 ASP A C 1
ATOM 644 O O . ASP A 1 84 ? -7.999 9.269 12.901 1.00 76.62 84 ASP A O 1
ATOM 648 N N . PRO A 1 85 ? -8.067 11.048 11.517 1.00 77.56 85 PRO A N 1
ATOM 649 C CA . PRO A 1 85 ? -7.712 10.284 10.333 1.00 77.56 85 PRO A CA 1
ATOM 650 C C . PRO A 1 85 ? -6.215 9.948 10.350 1.00 77.56 85 PRO A C 1
ATOM 652 O O . PRO A 1 85 ? -5.405 10.716 10.858 1.00 77.56 85 PRO A O 1
ATOM 655 N N . ALA A 1 86 ? -5.843 8.831 9.723 1.00 75.56 86 ALA A N 1
ATOM 656 C CA . ALA A 1 86 ? -4.447 8.465 9.495 1.00 75.56 86 ALA A CA 1
ATOM 657 C C . ALA A 1 86 ? -4.166 8.278 8.001 1.00 75.56 86 ALA A C 1
ATOM 659 O O . ALA A 1 86 ? -5.034 7.844 7.231 1.00 75.56 86 ALA A O 1
ATOM 660 N N . GLN A 1 87 ? -2.932 8.572 7.603 1.00 76.12 87 GLN A N 1
ATOM 661 C CA . GLN A 1 87 ? -2.397 8.306 6.277 1.00 76.12 87 GLN A CA 1
ATOM 662 C 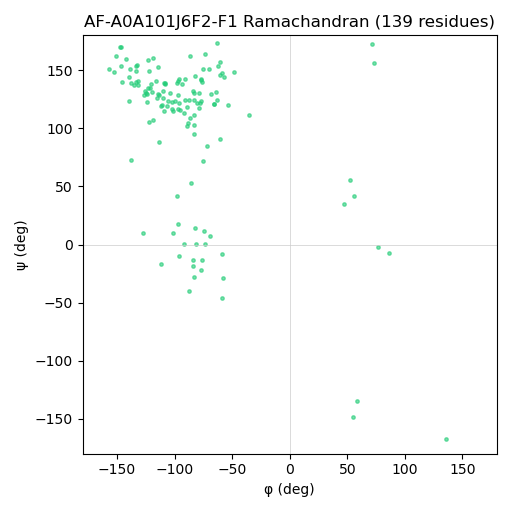C . GLN A 1 87 ? -1.386 7.157 6.343 1.00 76.12 87 GLN A C 1
ATOM 664 O O . GLN A 1 87 ? -0.555 7.081 7.243 1.00 76.12 87 GLN A O 1
ATOM 669 N N . VAL A 1 88 ? -1.445 6.262 5.356 1.00 76.19 88 VAL A N 1
ATOM 670 C CA . VAL A 1 88 ? -0.445 5.207 5.161 1.00 76.19 88 VAL A CA 1
ATOM 671 C C . VAL A 1 88 ? 0.276 5.460 3.855 1.00 76.19 88 VAL A C 1
ATOM 673 O O . VAL A 1 88 ? -0.364 5.618 2.814 1.00 76.19 88 VAL A O 1
ATOM 676 N N . VAL A 1 89 ? 1.602 5.453 3.903 1.00 76.88 89 VAL A N 1
ATOM 677 C CA . VAL A 1 89 ? 2.460 5.536 2.726 1.00 76.88 89 VAL A CA 1
ATOM 678 C C . VAL A 1 89 ? 3.217 4.223 2.568 1.00 76.88 89 VAL A C 1
ATOM 680 O O . VAL A 1 89 ? 3.858 3.735 3.496 1.00 76.88 89 VAL A O 1
ATOM 683 N N . LEU A 1 90 ? 3.142 3.648 1.367 1.00 79.56 90 LEU A N 1
ATOM 684 C CA . LEU A 1 90 ? 3.915 2.470 0.990 1.00 79.56 90 LEU A CA 1
ATOM 685 C C . LEU A 1 90 ? 5.092 2.904 0.115 1.00 79.56 90 LEU A C 1
ATOM 687 O O . LEU A 1 90 ? 4.892 3.405 -0.992 1.00 79.56 90 LEU A O 1
ATOM 691 N N . LEU A 1 91 ? 6.314 2.683 0.592 1.00 78.69 91 LEU A N 1
ATOM 692 C CA . LEU A 1 91 ? 7.534 2.893 -0.183 1.00 78.69 91 LEU A CA 1
ATOM 693 C C . LEU A 1 91 ? 7.863 1.612 -0.947 1.00 78.69 91 LEU A C 1
ATOM 695 O O . LEU A 1 91 ? 8.302 0.605 -0.389 1.00 78.69 91 LEU A O 1
ATOM 699 N N . LEU A 1 92 ? 7.589 1.637 -2.246 1.00 83.69 92 LEU A N 1
ATOM 700 C CA . LEU A 1 92 ? 7.641 0.457 -3.098 1.00 83.69 92 LEU A CA 1
ATOM 701 C C . LEU A 1 92 ? 9.029 0.305 -3.728 1.00 83.69 92 LEU A C 1
ATOM 703 O O . LEU A 1 92 ? 9.485 1.182 -4.456 1.00 83.69 92 LEU A O 1
ATOM 707 N N . HIS A 1 93 ? 9.661 -0.849 -3.522 1.00 86.38 93 HIS A N 1
ATOM 708 C CA . HIS A 1 93 ? 10.963 -1.184 -4.098 1.00 86.38 93 HIS A CA 1
ATOM 709 C C . HIS A 1 93 ? 10.797 -2.338 -5.106 1.00 86.38 93 HIS A C 1
ATOM 711 O O . HIS A 1 93 ? 10.883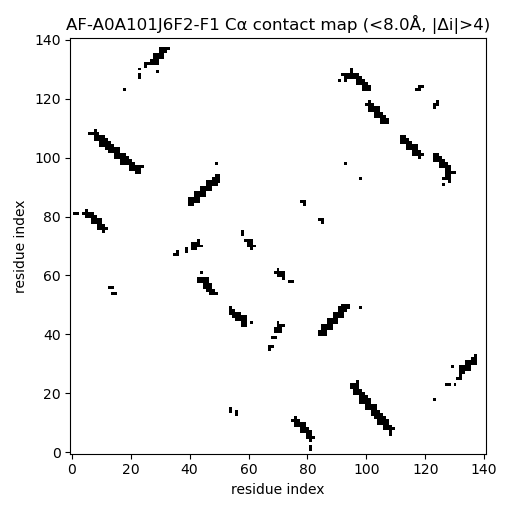 -3.511 -4.731 1.00 86.38 93 HIS A O 1
ATOM 717 N N . PRO A 1 94 ? 10.514 -2.045 -6.393 1.00 87.56 94 PRO A N 1
ATOM 718 C CA . PRO A 1 94 ? 10.251 -3.060 -7.422 1.00 87.56 94 PRO A CA 1
ATOM 719 C C . PRO A 1 94 ? 11.504 -3.787 -7.941 1.00 87.56 94 PRO A C 1
ATOM 721 O O . PRO A 1 94 ? 11.385 -4.791 -8.647 1.00 87.56 94 PRO A O 1
ATOM 724 N N . GLY A 1 95 ? 12.709 -3.288 -7.644 1.00 87.88 95 GLY A N 1
ATOM 725 C CA . GLY A 1 95 ? 13.944 -3.771 -8.268 1.00 87.88 95 GLY A CA 1
ATOM 726 C C . GLY A 1 95 ? 13.897 -3.622 -9.794 1.00 87.88 95 GLY A C 1
ATOM 727 O O . GLY A 1 95 ? 13.466 -2.594 -10.297 1.00 87.88 95 GLY A O 1
ATOM 728 N N . GLN A 1 96 ? 14.308 -4.655 -10.536 1.00 88.00 96 GLN A N 1
ATOM 729 C CA . GLN A 1 96 ? 14.291 -4.692 -12.012 1.00 88.00 96 GLN A CA 1
ATOM 730 C C . GLN A 1 96 ? 13.058 -5.432 -12.565 1.00 88.00 96 GLN A C 1
ATOM 732 O O . GLN A 1 96 ? 13.164 -6.276 -13.458 1.00 88.00 96 GLN A O 1
ATOM 737 N N . ARG A 1 97 ? 11.880 -5.200 -11.976 1.00 89.69 97 ARG A N 1
ATOM 738 C CA . ARG A 1 97 ? 10.636 -5.902 -12.334 1.00 89.69 97 ARG A CA 1
ATOM 739 C C . ARG A 1 97 ? 9.473 -4.941 -12.521 1.00 89.69 97 ARG A C 1
ATOM 741 O O . ARG A 1 97 ? 9.445 -3.872 -11.925 1.00 89.69 97 ARG A O 1
ATOM 748 N N . ASP A 1 98 ? 8.508 -5.369 -13.325 1.00 90.81 98 ASP A N 1
ATOM 749 C CA . ASP A 1 98 ? 7.162 -4.801 -13.394 1.00 90.81 98 ASP A CA 1
ATOM 750 C C . ASP A 1 98 ? 6.240 -5.653 -12.515 1.00 90.81 98 ASP A C 1
ATOM 752 O O . ASP A 1 98 ? 6.078 -6.858 -12.743 1.00 90.81 98 ASP A O 1
ATOM 756 N N . VAL A 1 99 ? 5.695 -5.049 -11.463 1.00 92.38 99 VAL A N 1
ATOM 757 C CA . VAL A 1 99 ? 4.950 -5.737 -10.412 1.00 92.38 99 VAL A CA 1
ATOM 758 C C . VAL A 1 99 ? 3.533 -5.197 -10.346 1.00 92.38 99 VAL A C 1
ATOM 760 O O . VAL A 1 99 ? 3.317 -3.989 -10.258 1.00 92.38 99 VAL A O 1
ATOM 763 N N . ARG A 1 100 ? 2.559 -6.113 -10.321 1.00 94.12 100 ARG A N 1
ATOM 764 C CA . ARG A 1 100 ? 1.173 -5.802 -9.955 1.00 94.12 100 ARG A CA 1
ATOM 765 C C . ARG A 1 100 ? 0.834 -6.383 -8.597 1.00 94.12 100 ARG A C 1
ATOM 767 O O . ARG A 1 100 ? 1.201 -7.528 -8.326 1.00 94.12 100 ARG A O 1
ATOM 774 N N . PHE A 1 101 ? 0.116 -5.628 -7.775 1.00 93.56 101 PHE A N 1
ATOM 775 C CA . PHE A 1 101 ? -0.222 -6.025 -6.411 1.00 93.56 101 PHE A CA 1
ATOM 776 C C . PHE A 1 101 ? -1.550 -5.424 -5.928 1.00 93.56 101 PHE A C 1
ATOM 778 O O . PHE A 1 101 ? -2.046 -4.449 -6.489 1.00 93.56 101 PHE A O 1
ATOM 785 N N . THR A 1 102 ? -2.111 -6.011 -4.874 1.00 93.31 102 THR A N 1
ATOM 786 C CA . THR A 1 102 ? -3.209 -5.445 -4.077 1.00 93.31 102 THR A CA 1
ATOM 787 C C . THR A 1 102 ? -2.747 -5.243 -2.639 1.00 93.31 102 THR A C 1
ATOM 789 O O . THR A 1 102 ? -1.759 -5.851 -2.204 1.00 93.31 102 THR A O 1
ATOM 792 N N . VAL A 1 103 ? -3.461 -4.393 -1.907 1.00 92.25 103 VAL A N 1
ATOM 793 C CA . VAL A 1 103 ? -3.224 -4.139 -0.483 1.00 92.25 103 VAL A CA 1
ATOM 794 C C . VAL A 1 103 ? -4.447 -4.608 0.287 1.00 92.25 103 VAL A C 1
ATOM 796 O O . VAL A 1 103 ? -5.553 -4.192 -0.027 1.00 92.25 103 VAL A O 1
ATOM 799 N N . GLU A 1 104 ? -4.264 -5.467 1.276 1.00 90.88 104 GLU A N 1
ATOM 800 C CA . GLU A 1 104 ? -5.311 -5.826 2.230 1.00 90.88 104 GLU A CA 1
ATOM 801 C C . GLU A 1 104 ? -5.032 -5.112 3.553 1.00 90.88 104 GLU A C 1
ATOM 803 O O . GLU A 1 104 ? -3.907 -5.141 4.053 1.00 90.88 104 GLU A O 1
ATOM 808 N N . VAL A 1 105 ? -6.044 -4.445 4.096 1.00 89.81 105 VAL A N 1
ATOM 809 C CA . VAL A 1 105 ? -5.992 -3.760 5.387 1.00 89.81 105 VAL A CA 1
ATOM 810 C C . VAL A 1 105 ? -6.872 -4.526 6.356 1.00 89.81 105 VAL A C 1
ATOM 812 O O . VAL A 1 105 ? -8.066 -4.668 6.116 1.00 89.81 105 VAL A O 1
ATOM 815 N N . GLU A 1 106 ? -6.289 -5.011 7.444 1.00 90.31 106 GLU A N 1
ATOM 816 C CA . GLU A 1 106 ? -7.004 -5.696 8.518 1.00 90.31 106 GLU A CA 1
ATOM 817 C C . GLU A 1 106 ? -7.284 -4.715 9.647 1.00 90.31 106 GLU A C 1
ATOM 819 O O . GLU A 1 106 ? -6.423 -3.908 10.019 1.00 90.31 106 GLU A O 1
ATOM 824 N N . TRP A 1 107 ? -8.481 -4.803 10.209 1.00 90.88 107 TRP A N 1
ATOM 825 C CA . TRP A 1 107 ? -8.934 -3.900 11.249 1.00 90.88 107 TRP A CA 1
ATOM 826 C C . TRP A 1 107 ? -9.769 -4.614 12.306 1.00 90.88 107 TRP A C 1
ATOM 828 O O . TRP A 1 107 ? -10.339 -5.682 12.076 1.00 90.88 107 TRP A O 1
ATOM 838 N N . VAL A 1 108 ? -9.849 -3.975 13.471 1.00 89.69 108 VAL A N 1
ATOM 839 C CA . VAL A 1 108 ? -10.774 -4.319 14.551 1.00 89.69 108 VAL A CA 1
ATOM 840 C C . VAL A 1 108 ? -11.632 -3.105 14.890 1.00 89.69 108 VAL A C 1
ATOM 842 O O . VAL A 1 108 ? -11.111 -1.996 15.031 1.00 89.69 108 VAL A O 1
ATOM 845 N N . SER A 1 109 ? -12.939 -3.304 15.043 1.00 90.31 109 SER A N 1
ATOM 846 C CA . SER A 1 109 ? -13.879 -2.289 15.531 1.00 90.31 109 SER A CA 1
ATOM 847 C C . SER A 1 109 ? -14.870 -2.950 16.483 1.00 90.31 109 SER A C 1
ATOM 849 O O . SER A 1 109 ? -15.472 -3.956 16.132 1.00 90.31 109 SER A O 1
ATOM 851 N N . ASP A 1 110 ? -14.969 -2.453 17.718 1.00 88.50 110 ASP A N 1
ATOM 852 C CA . ASP A 1 110 ? -15.836 -3.001 18.779 1.00 88.50 110 ASP A CA 1
ATOM 853 C C . ASP A 1 110 ? -15.759 -4.533 18.968 1.00 88.50 110 ASP A C 1
ATOM 855 O O . ASP A 1 110 ? -16.733 -5.194 19.317 1.00 88.50 110 ASP A O 1
ATOM 859 N N . GLY A 1 111 ? -14.564 -5.102 18.773 1.00 86.56 111 GLY A N 1
ATOM 860 C CA . GLY A 1 111 ? -14.299 -6.539 18.910 1.00 86.56 111 GLY A CA 1
ATOM 861 C C . GLY A 1 111 ? -14.581 -7.365 17.652 1.00 86.56 111 GLY A C 1
ATOM 862 O O . GLY A 1 111 ? -14.213 -8.538 17.609 1.00 86.56 111 GLY A O 1
ATOM 863 N N . GLU A 1 112 ? -15.163 -6.769 16.612 1.00 90.12 112 GLU A N 1
ATOM 864 C CA . GLU A 1 112 ? -15.300 -7.394 15.301 1.00 90.12 112 GLU A CA 1
ATOM 865 C C . GLU A 1 112 ? -14.024 -7.207 14.482 1.00 90.12 112 GLU A C 1
ATOM 867 O O . GLU A 1 112 ? -13.486 -6.104 14.378 1.00 90.12 112 GLU A O 1
ATOM 872 N N . HIS A 1 113 ? -13.551 -8.302 13.891 1.00 92.62 113 HIS A N 1
ATOM 873 C CA . HIS A 1 113 ? -12.435 -8.301 12.955 1.00 92.62 113 HIS A CA 1
ATOM 874 C C . HIS A 1 113 ? -12.961 -8.207 11.526 1.00 92.62 113 HIS A C 1
ATOM 876 O O . HIS A 1 113 ? -13.895 -8.921 11.155 1.00 92.62 113 HIS A O 1
ATOM 882 N N . GLY A 1 114 ? -12.305 -7.401 10.701 1.00 90.81 114 GLY A N 1
ATOM 883 C CA .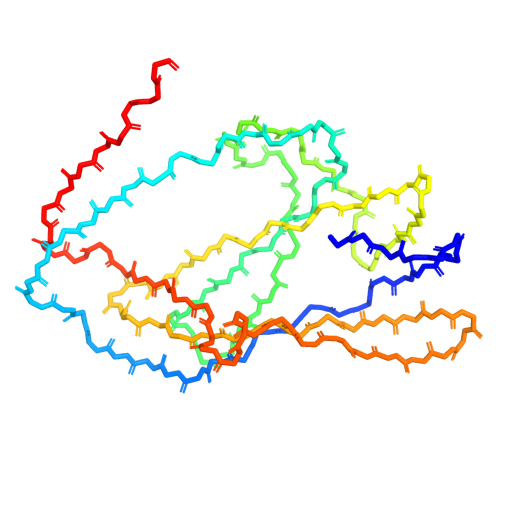 GLY A 1 114 ? -12.584 -7.336 9.276 1.00 90.81 114 GLY A CA 1
ATOM 884 C C . GLY A 1 114 ? -11.332 -7.056 8.463 1.00 90.81 114 GLY A C 1
ATOM 885 O O . GLY A 1 114 ? -10.268 -6.734 8.998 1.00 90.81 114 GLY A O 1
ATOM 886 N N . SER A 1 115 ? -11.465 -7.180 7.147 1.00 91.81 115 SER A N 1
ATOM 887 C CA . SER A 1 115 ? -10.452 -6.709 6.215 1.00 91.81 115 SER A CA 1
ATOM 888 C C . SER A 1 115 ? -11.079 -6.033 5.004 1.00 91.81 115 SER A C 1
ATOM 890 O O . SER A 1 115 ? -12.212 -6.320 4.615 1.00 91.81 115 SER A O 1
ATOM 892 N N . GLU A 1 116 ? -10.346 -5.088 4.425 1.00 90.62 116 GLU A N 1
ATOM 893 C CA . GLU A 1 116 ? -10.701 -4.414 3.181 1.00 90.62 116 GLU A CA 1
ATOM 894 C C . GLU A 1 116 ? -9.552 -4.568 2.185 1.00 90.62 116 GLU A C 1
ATOM 896 O O . GLU A 1 116 ? -8.390 -4.324 2.511 1.00 90.62 116 GLU A O 1
ATOM 901 N N . THR A 1 117 ? -9.869 -4.984 0.957 1.00 92.94 117 THR A N 1
ATOM 902 C CA . THR A 1 117 ? -8.879 -5.088 -0.119 1.00 92.94 117 THR A CA 1
ATOM 903 C C . THR A 1 117 ? -8.963 -3.873 -1.030 1.00 92.94 117 THR A C 1
ATOM 905 O O . THR A 1 117 ? -9.989 -3.607 -1.647 1.00 92.94 117 THR A O 1
ATOM 908 N N . LEU A 1 118 ? -7.839 -3.181 -1.170 1.00 90.44 118 LEU A N 1
ATOM 909 C CA . LEU A 1 118 ? -7.609 -2.147 -2.164 1.00 90.44 118 LEU A CA 1
ATOM 910 C C . LEU A 1 118 ? -6.980 -2.787 -3.399 1.00 90.44 118 LEU A C 1
ATOM 912 O O . LEU A 1 118 ? -5.845 -3.279 -3.363 1.00 90.44 118 LEU A O 1
ATOM 916 N N . ASP A 1 119 ? -7.722 -2.785 -4.499 1.00 90.81 119 ASP A N 1
ATOM 917 C CA . ASP A 1 119 ? -7.365 -3.519 -5.712 1.00 90.81 119 ASP A CA 1
ATOM 918 C C . ASP A 1 119 ? -7.373 -2.670 -6.987 1.00 90.81 119 ASP A C 1
ATOM 920 O O . ASP A 1 119 ? -7.249 -3.224 -8.077 1.00 90.81 119 ASP A O 1
ATOM 924 N N . ASN A 1 120 ? -7.493 -1.343 -6.870 1.00 90.62 120 ASN A N 1
ATOM 925 C CA . ASN A 1 120 ? -7.565 -0.435 -8.017 1.00 90.62 120 ASN A CA 1
ATOM 926 C C . ASN A 1 120 ? -8.652 -0.860 -9.031 1.00 90.62 120 ASN A C 1
ATOM 928 O O . ASN A 1 120 ? -8.367 -1.109 -10.205 1.00 90.62 120 ASN A O 1
ATOM 932 N N . HIS A 1 121 ? -9.895 -1.005 -8.558 1.00 92.56 121 HIS A N 1
ATOM 933 C CA . HIS A 1 121 ? -11.040 -1.445 -9.365 1.00 92.56 121 HIS A CA 1
ATOM 934 C C . HIS A 1 121 ? -10.796 -2.804 -10.047 1.00 92.56 121 HIS A C 1
ATOM 936 O O . HIS A 1 121 ? -11.090 -2.994 -11.229 1.00 92.56 121 HIS A O 1
ATOM 942 N N . GLY A 1 122 ? -10.191 -3.737 -9.311 1.00 92.19 122 GLY A N 1
ATOM 943 C CA . GLY A 1 122 ? -9.840 -5.080 -9.778 1.00 92.19 122 GLY A CA 1
ATOM 944 C C . GLY A 1 122 ? -8.609 -5.170 -10.688 1.00 92.19 122 GLY A C 1
ATOM 945 O O . GLY A 1 122 ? -8.220 -6.272 -11.077 1.00 92.19 122 GLY A O 1
ATOM 946 N N . GLN A 1 123 ? -7.963 -4.055 -11.046 1.00 91.50 123 GLN A N 1
ATOM 947 C CA . GLN A 1 123 ? -6.803 -4.067 -11.952 1.00 91.50 123 GLN A CA 1
ATOM 948 C C . GLN A 1 123 ? -5.469 -4.366 -11.249 1.00 91.50 123 GLN A C 1
ATOM 950 O O . GLN A 1 123 ? -4.482 -4.736 -11.905 1.00 91.50 123 GLN A O 1
ATOM 955 N N . GLY A 1 124 ? -5.439 -4.195 -9.929 1.00 91.38 124 GLY A N 1
ATOM 956 C CA . GLY A 1 124 ? -4.235 -4.096 -9.120 1.00 91.38 124 GLY A CA 1
ATOM 957 C C . GLY A 1 124 ? -3.520 -2.757 -9.301 1.00 91.38 124 GLY A C 1
ATOM 958 O O . GLY A 1 124 ? -3.625 -2.087 -10.334 1.00 91.38 124 GLY A O 1
ATOM 959 N N . TYR A 1 125 ? -2.745 -2.381 -8.292 1.00 91.12 125 TYR A N 1
ATOM 960 C CA . TYR A 1 125 ? -1.745 -1.328 -8.414 1.00 91.12 125 TYR A CA 1
ATOM 961 C C . TYR A 1 125 ? -0.539 -1.860 -9.181 1.00 91.12 125 TYR A C 1
ATOM 963 O O . TYR A 1 125 ? -0.248 -3.059 -9.137 1.00 91.12 125 TYR A O 1
ATOM 971 N N . ARG A 1 126 ? 0.173 -0.977 -9.884 1.00 90.88 126 ARG A N 1
ATOM 972 C CA . ARG A 1 126 ? 1.366 -1.324 -10.658 1.00 90.88 126 ARG A CA 1
ATOM 973 C C . ARG A 1 126 ? 2.532 -0.444 -10.240 1.00 90.88 126 ARG A C 1
ATOM 975 O O . ARG A 1 126 ? 2.395 0.772 -10.192 1.00 90.88 126 ARG A O 1
ATOM 982 N N . VAL A 1 127 ? 3.677 -1.068 -9.996 1.00 87.56 127 VAL A N 1
ATOM 983 C CA . VAL A 1 127 ? 4.960 -0.392 -9.797 1.00 87.56 127 VAL A CA 1
ATOM 984 C C . VAL A 1 127 ? 6.012 -1.111 -10.624 1.00 87.56 127 VAL A C 1
ATOM 986 O O . VAL A 1 127 ? 6.007 -2.339 -10.714 1.00 87.56 127 VAL A O 1
ATOM 989 N N . MET A 1 128 ? 6.908 -0.361 -11.250 1.00 86.88 128 MET A N 1
ATOM 990 C CA . MET A 1 128 ? 7.993 -0.942 -12.026 1.00 86.88 128 MET A CA 1
ATOM 991 C C . MET A 1 128 ? 9.320 -0.283 -11.702 1.00 86.88 128 MET A C 1
ATOM 993 O O . MET A 1 128 ? 9.375 0.892 -11.349 1.00 86.88 128 MET A O 1
ATOM 997 N N . GLY A 1 129 ? 10.384 -1.071 -11.819 1.00 82.56 129 GLY A N 1
ATOM 998 C CA . GLY A 1 129 ? 11.741 -0.553 -11.825 1.00 82.56 129 GLY A CA 1
ATOM 999 C C . GLY A 1 129 ? 11.976 0.413 -12.976 1.00 82.56 129 GLY A C 1
ATOM 1000 O O . GLY A 1 129 ? 11.315 0.334 -14.010 1.00 82.56 129 GLY A O 1
ATOM 1001 N N . GLN A 1 130 ? 12.969 1.279 -12.800 1.00 74.25 130 GLN A N 1
ATOM 1002 C CA . GLN A 1 130 ? 13.388 2.243 -13.813 1.00 74.25 130 GLN A CA 1
ATOM 1003 C C . GLN A 1 130 ? 13.823 1.557 -15.122 1.00 74.25 130 GLN A C 1
ATOM 1005 O O . GLN A 1 130 ? 13.398 1.962 -16.203 1.00 74.25 130 GLN A O 1
ATOM 1010 N N . GLY A 1 131 ? 14.644 0.504 -15.027 1.00 74.69 131 GLY A N 1
ATOM 1011 C CA . GLY A 1 131 ? 15.304 -0.092 -16.193 1.00 74.69 131 GLY A CA 1
ATOM 1012 C C . GLY A 1 131 ? 16.114 0.935 -16.988 1.00 74.69 131 GLY A C 1
ATOM 1013 O O . GLY A 1 131 ? 16.597 1.915 -16.425 1.00 74.69 131 GLY A O 1
ATOM 1014 N N . ASP A 1 132 ? 16.194 0.725 -18.303 1.00 76.06 132 ASP A N 1
ATOM 1015 C CA . ASP A 1 132 ? 16.873 1.616 -19.259 1.00 76.06 132 ASP A CA 1
ATOM 1016 C C . ASP A 1 132 ? 15.903 2.588 -19.966 1.00 76.06 132 ASP A C 1
ATOM 1018 O O . ASP A 1 132 ? 16.207 3.131 -21.029 1.00 76.06 132 ASP A O 1
ATOM 1022 N N . LEU A 1 133 ? 14.697 2.783 -19.420 1.00 75.88 133 LEU A N 1
ATOM 1023 C CA . LEU A 1 133 ? 13.688 3.646 -20.036 1.00 75.88 133 LEU A CA 1
ATOM 1024 C C . LEU A 1 133 ? 14.009 5.139 -19.802 1.00 75.88 133 LEU A C 1
ATOM 1026 O O . LEU A 1 133 ? 14.451 5.504 -18.708 1.00 75.88 133 LEU A O 1
ATOM 1030 N N . PRO A 1 134 ? 13.755 6.027 -20.786 1.00 70.44 134 PRO A N 1
ATOM 1031 C CA . PRO A 1 134 ? 13.927 7.470 -20.614 1.00 70.44 134 PRO A CA 1
ATOM 1032 C C . PRO A 1 134 ? 13.054 8.029 -19.477 1.00 70.44 134 PRO A C 1
ATOM 1034 O O . PRO A 1 134 ? 11.935 7.550 -19.258 1.00 70.44 134 PRO A O 1
ATOM 1037 N N . ARG A 1 135 ? 13.552 9.067 -18.783 1.00 66.94 135 ARG A N 1
ATOM 1038 C CA . ARG A 1 135 ? 12.852 9.751 -17.679 1.00 66.94 135 ARG A CA 1
ATOM 1039 C C . ARG A 1 135 ? 12.406 11.148 -18.080 1.00 66.94 135 ARG A C 1
ATOM 1041 O O . ARG A 1 135 ? 13.181 11.891 -18.679 1.00 66.94 135 ARG A O 1
ATOM 1048 N N . TYR A 1 136 ? 11.199 11.509 -17.659 1.00 64.19 136 TYR A N 1
ATOM 1049 C CA . TYR A 1 136 ? 10.752 12.896 -17.596 1.00 64.19 136 TYR A CA 1
ATOM 1050 C C . TYR A 1 136 ? 10.243 13.203 -16.190 1.00 64.19 136 TYR A C 1
ATOM 1052 O O . TYR A 1 136 ? 9.401 12.483 -15.649 1.00 64.19 136 TYR A O 1
ATOM 1060 N N . TYR A 1 137 ? 10.759 14.291 -15.624 1.00 57.69 137 TYR A N 1
ATOM 1061 C CA . TYR A 1 137 ? 10.216 14.901 -14.420 1.00 57.69 137 TYR A CA 1
ATOM 1062 C C . TYR A 1 137 ? 9.138 15.880 -14.851 1.00 57.69 137 TYR A C 1
ATOM 1064 O O . TYR A 1 137 ? 9.390 16.758 -15.676 1.00 57.69 137 TYR A O 1
ATOM 1072 N N . GLN A 1 138 ? 7.935 15.711 -14.321 1.00 54.25 138 GLN A N 1
ATOM 1073 C CA . GLN A 1 138 ? 6.914 16.728 -14.479 1.00 54.25 138 GLN A CA 1
ATOM 1074 C C . GLN A 1 138 ? 7.158 17.777 -13.389 1.00 54.25 138 GLN A C 1
ATOM 1076 O O . GLN A 1 138 ? 6.880 17.525 -12.218 1.00 54.25 138 GLN A O 1
ATOM 1081 N N . GLU A 1 139 ? 7.749 18.916 -13.756 1.00 44.16 139 GLU A N 1
A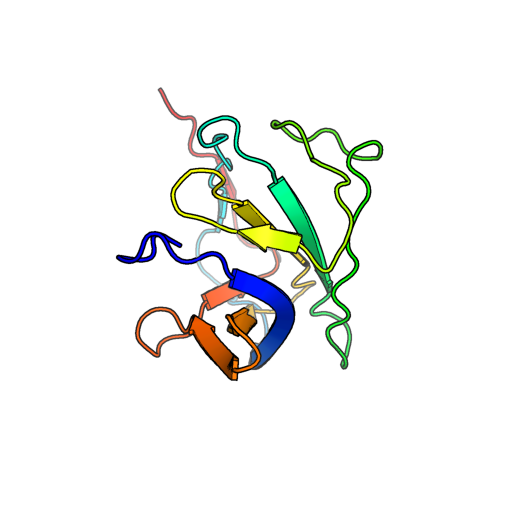TOM 1082 C CA . GLU A 1 139 ? 7.747 20.103 -12.896 1.00 44.16 139 GLU A CA 1
ATOM 1083 C C . GLU A 1 139 ? 6.295 20.578 -12.777 1.00 44.16 139 GLU A C 1
ATOM 1085 O O . GLU A 1 139 ? 5.626 20.815 -13.785 1.00 44.16 139 GLU A O 1
ATOM 1090 N N . SER A 1 140 ? 5.768 20.634 -11.557 1.00 51.31 140 SER A N 1
ATOM 1091 C CA . SER A 1 140 ? 4.497 21.306 -11.296 1.00 51.31 140 SER A CA 1
ATOM 1092 C C . SER A 1 140 ? 4.740 22.816 -11.253 1.00 51.31 140 SER A C 1
ATOM 1094 O O . SER A 1 140 ? 5.560 23.254 -10.445 1.00 51.31 140 SER A O 1
ATOM 1096 N N . GLU A 1 141 ? 4.049 23.571 -12.115 1.00 35.81 141 GLU A N 1
ATOM 1097 C CA . GLU A 1 141 ? 3.912 25.040 -12.029 1.00 35.81 141 GLU A CA 1
ATOM 1098 C C . GLU A 1 141 ? 3.255 25.497 -10.719 1.00 35.81 141 GLU A C 1
ATOM 1100 O O . GLU A 1 141 ? 2.358 24.776 -10.214 1.00 35.81 141 GLU A O 1
#

Nearest PDB structures (foldseek):
  4o89-assembly2_B  TM=4.118E-01  e=3.337E+00  Pyrococcus horikoshii OT3
  2r00-assembly2_C-2  TM=2.762E-01  e=8.496E+00  Vibrio cholerae

pLDDT: mean 74.02, std 16.06, range [35.81, 94.12]

Solvent-accessible surface area (backbone atoms only — not comparable to full-atom values): 8680 Å² total; per-residue 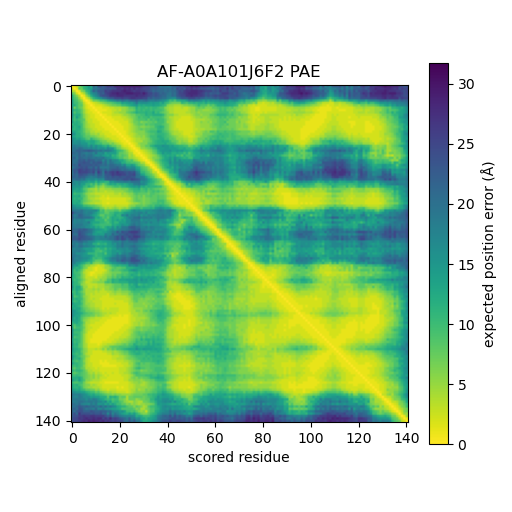(Å²): 131,85,74,98,50,82,62,54,36,34,43,70,42,78,45,72,46,77,75,46,81,39,74,60,77,94,72,72,75,47,73,53,76,76,83,74,67,68,81,98,44,54,26,43,42,27,44,37,46,60,76,50,94,66,70,59,76,45,80,52,66,49,85,82,59,99,58,93,61,77,46,47,70,78,62,84,64,42,73,33,29,72,92,45,64,62,41,79,45,76,49,77,40,37,55,80,20,29,35,30,28,33,41,37,39,28,34,37,40,100,87,45,76,50,72,48,75,52,28,64,93,80,71,35,46,76,47,58,32,71,77,94,52,56,80,45,78,66,80,81,132

Mean predicted aligned error: 9.85 Å

Radius of gyration: 16.71 Å; Cα contacts (8 Å, |Δi|>4): 271; chains: 1; bounding box: 36×39×44 Å

Foldseek 3Di:
DADPDQFKKWFADKAKFWPDKAADDPDDEDEDDPPDDDPQAAEWEFEFAQVDPGTDTDTDDQPPDPDPYGHDPPDPGGMDGNVHHYHYYYHYHSDRIKIFIKMKIWIDTPRDIDIDIGAPVVPGDIDHDPPPHYYDYDDDD